Protein AF-A0A3B9VQD9-F1 (afdb_monomer)

Structure (mmCIF, N/CA/C/O backbone):
data_AF-A0A3B9VQD9-F1
#
_entry.id   AF-A0A3B9VQD9-F1
#
loop_
_atom_site.group_PDB
_atom_site.id
_atom_site.type_symbol
_atom_site.label_atom_id
_atom_site.label_alt_id
_atom_site.label_comp_id
_atom_site.label_asym_id
_atom_site.label_entity_id
_atom_site.label_seq_id
_atom_site.pdbx_PDB_ins_code
_atom_site.Cartn_x
_atom_site.Cartn_y
_atom_site.Cartn_z
_atom_site.occupancy
_atom_site.B_iso_or_equiv
_atom_site.auth_seq_id
_atom_site.auth_comp_id
_atom_site.auth_asym_id
_atom_site.auth_atom_id
_atom_site.pdbx_PDB_model_num
ATOM 1 N N . SER A 1 1 ? 11.570 -1.305 -8.065 1.00 93.25 1 SER A N 1
ATOM 2 C CA . SER A 1 1 ? 11.872 -2.720 -8.314 1.00 93.25 1 SER A CA 1
ATOM 3 C C . SER A 1 1 ? 10.566 -3.482 -8.473 1.00 93.25 1 SER A C 1
ATOM 5 O O . SER A 1 1 ? 9.515 -2.929 -8.151 1.00 93.25 1 SER A O 1
ATOM 7 N N . ILE A 1 2 ? 10.631 -4.738 -8.933 1.00 96.88 2 ILE A N 1
ATOM 8 C CA . ILE A 1 2 ? 9.462 -5.634 -9.032 1.00 96.88 2 ILE A CA 1
ATOM 9 C C . ILE A 1 2 ? 8.763 -5.741 -7.673 1.00 96.88 2 ILE A C 1
ATOM 11 O O . ILE A 1 2 ? 7.567 -5.486 -7.581 1.00 96.88 2 ILE A O 1
ATOM 15 N N . SER A 1 3 ? 9.527 -5.991 -6.605 1.00 97.00 3 SER A N 1
ATOM 16 C CA . SER A 1 3 ? 8.990 -6.150 -5.250 1.00 97.00 3 SER A CA 1
ATOM 17 C C . SER A 1 3 ? 8.239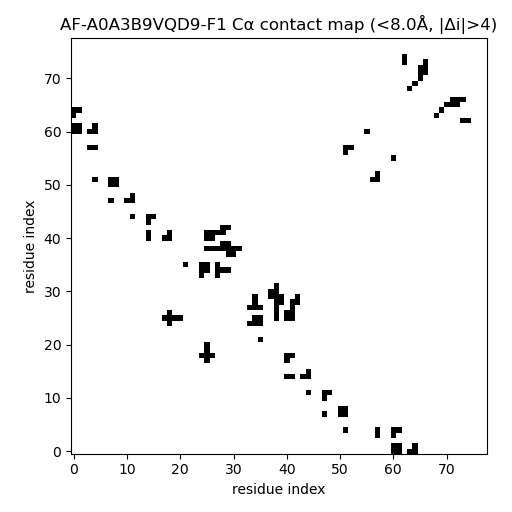 -4.916 -4.748 1.00 97.00 3 SER A C 1
ATOM 19 O O . SER A 1 3 ? 7.221 -5.067 -4.087 1.00 97.00 3 SER A O 1
ATOM 21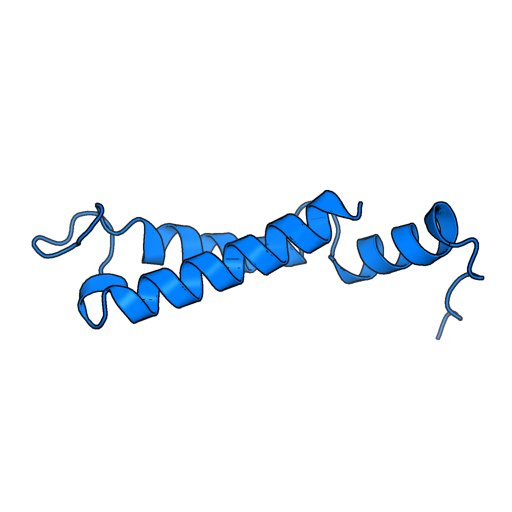 N N . LYS A 1 4 ? 8.680 -3.693 -5.089 1.00 97.00 4 LYS A N 1
ATOM 22 C CA . LYS A 1 4 ? 7.964 -2.463 -4.700 1.00 97.00 4 LYS A CA 1
ATOM 23 C C . LYS A 1 4 ? 6.619 -2.348 -5.411 1.00 97.00 4 LYS A C 1
ATOM 25 O O . LYS A 1 4 ? 5.613 -2.070 -4.766 1.00 97.00 4 LYS A O 1
ATOM 30 N N . VAL A 1 5 ? 6.602 -2.550 -6.732 1.00 97.88 5 VAL A N 1
ATOM 31 C CA . VAL A 1 5 ? 5.366 -2.460 -7.529 1.00 97.88 5 VAL A CA 1
ATOM 32 C C . VAL A 1 5 ? 4.372 -3.514 -7.053 1.00 97.88 5 VAL A C 1
ATOM 34 O O . VAL A 1 5 ? 3.271 -3.163 -6.648 1.00 97.88 5 VAL A O 1
ATOM 37 N N . ALA A 1 6 ? 4.798 -4.778 -7.004 1.00 97.75 6 ALA A N 1
ATOM 38 C CA . ALA A 1 6 ? 3.956 -5.875 -6.546 1.00 97.75 6 ALA A CA 1
ATOM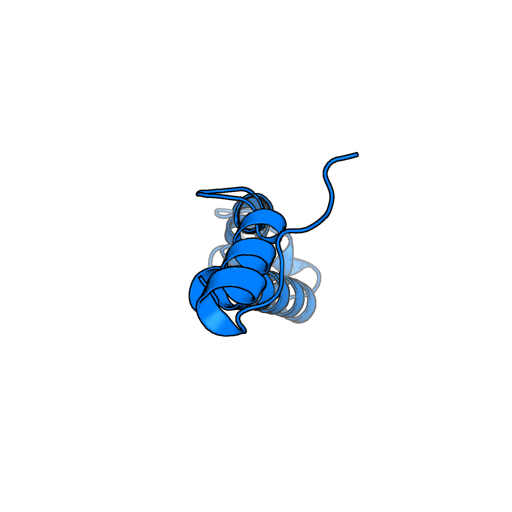 39 C C . ALA A 1 6 ? 3.495 -5.667 -5.098 1.00 97.75 6 ALA A C 1
ATOM 41 O O . ALA A 1 6 ? 2.308 -5.769 -4.818 1.00 97.75 6 ALA A O 1
ATOM 42 N N . GLY A 1 7 ? 4.409 -5.312 -4.192 1.00 97.81 7 GLY A N 1
ATOM 43 C CA . GLY A 1 7 ? 4.093 -5.096 -2.784 1.00 97.81 7 GLY A CA 1
ATOM 44 C C . GLY A 1 7 ? 3.058 -3.994 -2.579 1.00 97.81 7 GLY A C 1
ATOM 45 O O . GLY A 1 7 ? 2.078 -4.214 -1.883 1.00 97.81 7 GLY A O 1
ATOM 46 N N . THR A 1 8 ? 3.223 -2.837 -3.225 1.00 97.81 8 THR A N 1
ATOM 47 C CA . THR A 1 8 ? 2.271 -1.720 -3.077 1.00 97.81 8 THR A CA 1
ATOM 48 C C . THR A 1 8 ? 0.904 -2.009 -3.701 1.00 97.81 8 THR A C 1
ATOM 50 O O . THR A 1 8 ? -0.111 -1.671 -3.098 1.00 97.81 8 THR A O 1
ATOM 53 N N . GLU A 1 9 ? 0.853 -2.668 -4.862 1.00 97.31 9 GLU A N 1
ATOM 54 C CA . GLU A 1 9 ? -0.413 -3.020 -5.523 1.00 97.31 9 GLU A CA 1
ATOM 55 C C . GLU A 1 9 ? -1.154 -4.153 -4.791 1.00 97.31 9 GLU A C 1
ATOM 57 O O . GLU A 1 9 ? -2.370 -4.080 -4.618 1.00 97.31 9 GLU A O 1
ATOM 62 N N . ILE A 1 10 ? -0.444 -5.185 -4.320 1.00 98.12 10 ILE A N 1
ATOM 63 C CA . ILE A 1 10 ? -1.038 -6.278 -3.532 1.00 98.12 10 ILE A CA 1
ATOM 64 C C . ILE A 1 10 ? -1.511 -5.757 -2.176 1.00 98.12 10 ILE A C 1
ATOM 66 O O . ILE A 1 10 ? -2.615 -6.088 -1.757 1.00 98.12 10 ILE A O 1
ATOM 70 N N . TYR A 1 11 ? -0.716 -4.919 -1.507 1.00 97.88 11 TYR A N 1
ATOM 71 C CA . TYR A 1 11 ? -1.075 -4.367 -0.202 1.00 97.88 11 TYR A CA 1
ATOM 72 C C . TYR A 1 11 ? -2.380 -3.568 -0.258 1.00 97.88 11 TYR A C 1
ATOM 74 O O . TYR A 1 11 ? -3.261 -3.793 0.566 1.00 97.88 11 TYR A O 1
ATOM 82 N N . ALA A 1 12 ? -2.554 -2.711 -1.271 1.00 98.00 12 ALA A N 1
ATOM 83 C CA . ALA A 1 12 ? -3.808 -1.988 -1.475 1.00 98.00 12 ALA A CA 1
ATOM 84 C C . ALA A 1 12 ? -5.001 -2.942 -1.670 1.00 98.00 12 ALA A C 1
ATOM 86 O O . ALA A 1 12 ? -6.012 -2.779 -0.995 1.00 98.00 12 ALA A O 1
ATOM 87 N N . LYS A 1 13 ? -4.852 -3.986 -2.499 1.00 98.06 13 LYS A N 1
ATOM 88 C CA . LYS A 1 13 ? -5.911 -4.983 -2.744 1.00 98.06 13 LYS A CA 1
ATOM 89 C C . LYS A 1 13 ? -6.289 -5.782 -1.499 1.00 98.06 13 LYS A C 1
ATOM 91 O O . LYS A 1 13 ? -7.463 -6.046 -1.279 1.00 98.06 13 LYS A O 1
ATOM 96 N N . VAL A 1 14 ? -5.308 -6.175 -0.687 1.00 98.06 14 VAL A N 1
ATOM 97 C CA . VAL A 1 14 ? -5.561 -6.875 0.583 1.00 98.06 14 VAL A CA 1
ATOM 98 C C . VAL A 1 14 ? -6.332 -5.974 1.544 1.00 98.06 14 VAL A C 1
ATOM 100 O O . VAL A 1 14 ? -7.228 -6.443 2.240 1.00 98.06 14 VAL A O 1
ATOM 103 N N . LEU A 1 15 ? -6.008 -4.682 1.569 1.00 98.12 15 LEU A N 1
ATOM 104 C CA . LEU A 1 15 ? -6.697 -3.714 2.414 1.00 98.12 15 LEU A CA 1
ATOM 105 C C . LEU A 1 15 ? -8.110 -3.393 1.911 1.00 98.12 15 LEU A C 1
ATOM 107 O O . LEU A 1 15 ? -9.010 -3.276 2.738 1.00 98.12 15 LEU A O 1
AT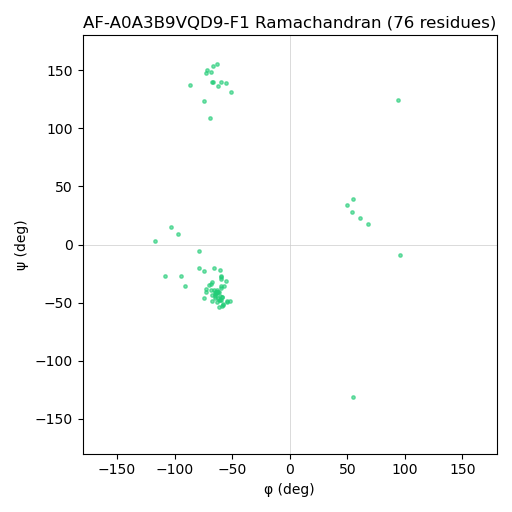OM 111 N N . ASP A 1 16 ? -8.317 -3.304 0.593 1.00 97.75 16 ASP A N 1
ATOM 112 C CA . ASP A 1 16 ? -9.654 -3.216 -0.013 1.00 97.75 16 ASP A CA 1
ATOM 113 C C . ASP A 1 16 ? -10.495 -4.435 0.391 1.00 97.75 16 ASP A C 1
ATOM 115 O O . ASP A 1 16 ? -11.567 -4.281 0.972 1.00 97.75 16 ASP A O 1
ATOM 119 N N . TYR A 1 17 ? -9.956 -5.641 0.185 1.00 98.12 17 TYR A N 1
ATOM 120 C CA . TYR A 1 17 ? -10.641 -6.888 0.522 1.00 98.12 17 TYR A CA 1
ATOM 121 C C . TYR A 1 17 ? -10.963 -6.997 2.014 1.00 98.12 17 TYR A C 1
ATOM 123 O O . TYR A 1 17 ? -12.067 -7.380 2.381 1.00 98.12 17 TYR A O 1
ATOM 131 N N . GLY A 1 18 ? -10.026 -6.648 2.897 1.00 97.31 18 GLY A N 1
ATOM 132 C CA . GLY A 1 18 ? -10.287 -6.690 4.333 1.00 97.31 18 GLY A CA 1
ATOM 133 C C . GLY A 1 18 ? -11.301 -5.641 4.787 1.00 97.31 18 GLY A C 1
ATOM 134 O O . GLY A 1 18 ? -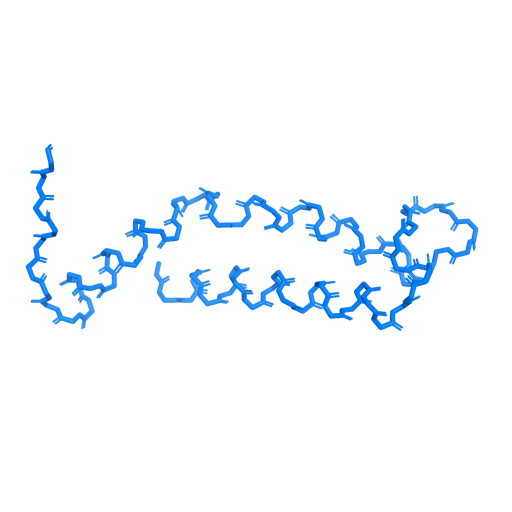12.102 -5.924 5.669 1.00 97.31 18 GLY A O 1
ATOM 135 N N . THR A 1 19 ? -11.326 -4.464 4.155 1.00 97.12 19 THR A N 1
ATOM 136 C CA . THR A 1 19 ? -12.363 -3.452 4.419 1.00 97.12 19 THR A CA 1
ATOM 137 C C . THR A 1 19 ? -13.742 -3.963 3.995 1.00 97.12 19 THR A C 1
ATOM 139 O O . THR A 1 19 ? -14.702 -3.809 4.743 1.00 97.12 19 THR A O 1
ATOM 142 N N . GLU A 1 20 ? -13.835 -4.619 2.836 1.00 97.50 20 GLU A N 1
ATOM 143 C CA . GLU A 1 20 ? -15.070 -5.237 2.342 1.00 97.50 20 GLU A CA 1
ATOM 144 C C . GLU A 1 20 ? -15.531 -6.399 3.234 1.00 97.50 20 GLU A C 1
ATOM 146 O O . GLU A 1 20 ? -16.703 -6.470 3.601 1.00 97.50 20 GLU A O 1
ATOM 151 N N . LEU A 1 21 ? -14.606 -7.271 3.644 1.00 97.94 21 LEU A N 1
ATOM 152 C CA . LEU A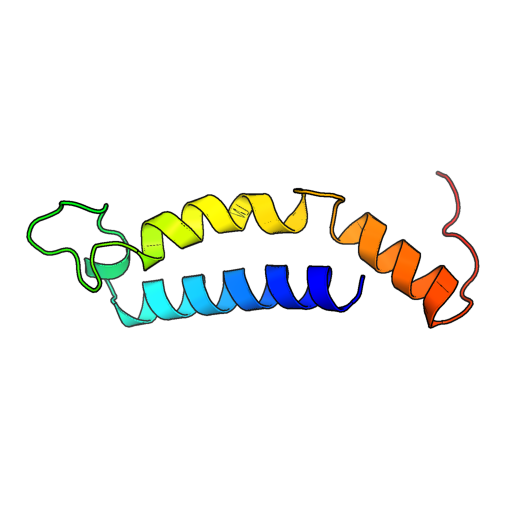 1 21 ? -14.882 -8.422 4.507 1.00 97.94 21 LEU A CA 1
ATOM 153 C C . LEU A 1 21 ? -15.464 -8.008 5.867 1.00 97.94 21 LEU A C 1
ATOM 155 O O . LEU A 1 21 ? -16.342 -8.689 6.389 1.00 97.94 21 LEU A O 1
ATOM 159 N N . LEU A 1 22 ? -14.989 -6.893 6.427 1.00 97.31 22 LEU A N 1
ATOM 160 C CA . LEU A 1 22 ? -15.477 -6.325 7.690 1.00 97.31 22 LEU A CA 1
ATOM 161 C C . LEU A 1 22 ? -16.802 -5.551 7.533 1.00 97.31 22 LEU A C 1
ATOM 163 O O . LEU A 1 22 ? -17.379 -5.091 8.523 1.00 97.31 22 LEU A O 1
ATOM 167 N N . GLY A 1 23 ? -17.291 -5.371 6.303 1.00 96.75 23 GLY A N 1
ATOM 168 C CA . GLY A 1 23 ? -18.529 -4.658 6.005 1.00 96.75 23 GLY A CA 1
ATOM 169 C C . GLY A 1 23 ? -18.553 -3.243 6.589 1.00 96.75 23 GLY A C 1
ATOM 170 O O . GLY A 1 23 ? -17.603 -2.473 6.457 1.00 96.75 23 GLY A O 1
ATOM 171 N N . MET A 1 24 ? -19.648 -2.895 7.271 1.00 96.12 24 MET A N 1
ATOM 172 C CA . MET A 1 24 ? -19.821 -1.572 7.890 1.00 96.12 24 MET A CA 1
ATOM 173 C C . MET A 1 24 ? -18.753 -1.238 8.943 1.00 96.12 24 MET A C 1
ATOM 175 O O . MET A 1 24 ? -18.442 -0.065 9.134 1.00 96.12 24 MET A O 1
ATOM 179 N N . TYR A 1 25 ? -18.174 -2.238 9.609 1.00 97.06 25 TYR A N 1
ATOM 180 C CA . TYR A 1 25 ? -17.143 -2.023 10.629 1.00 97.06 25 TYR A CA 1
ATOM 181 C C . TYR A 1 25 ? -15.763 -1.748 10.017 1.00 97.06 25 TYR A C 1
ATOM 183 O O . TYR A 1 25 ? -14.907 -1.147 10.667 1.00 97.06 25 TYR A O 1
ATOM 191 N N . GLY A 1 26 ? -15.551 -2.128 8.751 1.00 96.56 26 GLY A N 1
ATOM 192 C CA . GLY A 1 26 ? -14.283 -1.946 8.039 1.00 96.56 26 GLY A CA 1
ATOM 193 C C . GLY A 1 26 ? -13.903 -0.486 7.799 1.00 96.56 26 GLY A C 1
ATOM 194 O O . GLY A 1 26 ? -12.727 -0.186 7.596 1.00 96.56 26 GLY A O 1
ATOM 195 N N . VAL A 1 27 ? -14.879 0.424 7.862 1.00 95.88 27 VAL A N 1
ATOM 196 C CA . VAL A 1 27 ? -14.707 1.871 7.653 1.00 95.88 27 VAL A CA 1
ATOM 197 C C . VAL A 1 27 ? -14.711 2.679 8.954 1.00 95.88 27 VAL A C 1
ATOM 199 O O . VAL A 1 27 ? -14.839 3.901 8.915 1.00 95.88 27 VAL A O 1
ATOM 202 N N . LEU A 1 28 ? -14.560 2.025 10.108 1.00 97.62 28 LEU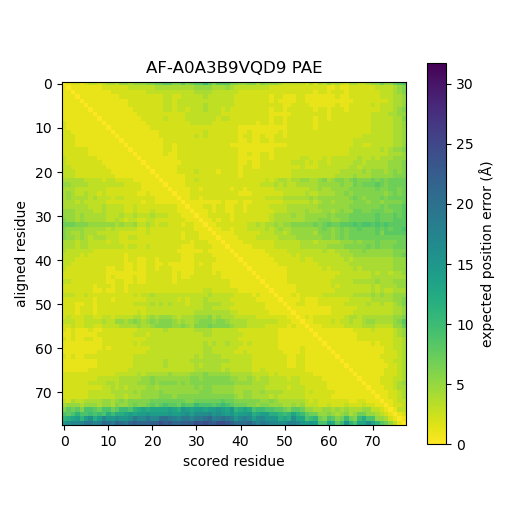 A N 1
ATOM 203 C CA . LEU A 1 28 ? -14.450 2.705 11.397 1.00 97.62 28 LEU A CA 1
ATOM 204 C C . LEU A 1 28 ? -13.004 3.109 11.700 1.00 97.62 28 LEU A C 1
ATOM 206 O O . LEU A 1 28 ? -12.061 2.337 11.503 1.00 97.62 28 LEU A O 1
ATOM 210 N N . GLU A 1 29 ? -12.829 4.326 12.215 1.00 96.81 29 GLU A N 1
ATOM 211 C CA . GLU A 1 29 ? -11.518 4.820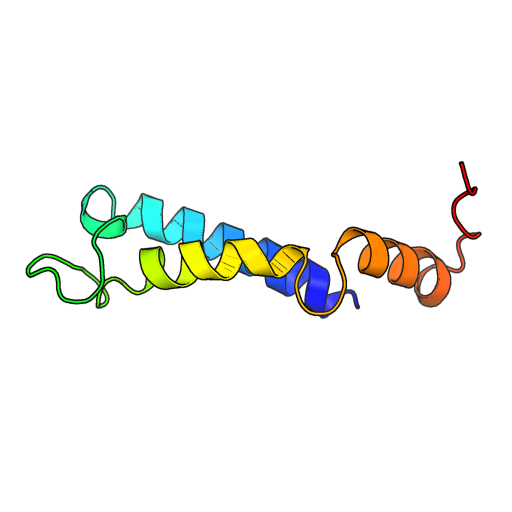 12.629 1.00 96.81 29 GLU A CA 1
ATOM 212 C C . GLU A 1 29 ? -11.029 4.130 13.914 1.00 96.81 29 GLU A C 1
ATOM 214 O O . GLU A 1 29 ? -11.842 3.762 14.776 1.00 96.81 29 GLU A O 1
ATOM 219 N N . PRO A 1 30 ? -9.701 3.982 14.085 1.00 96.12 30 PRO A N 1
ATOM 220 C CA . PRO A 1 30 ? -9.118 3.515 15.336 1.00 96.12 30 PRO A CA 1
ATOM 221 C C . PRO A 1 30 ? -9.631 4.310 16.541 1.00 96.12 30 PRO A C 1
ATOM 223 O O . PRO A 1 30 ? -9.600 5.537 16.541 1.00 96.12 30 PRO A O 1
ATOM 226 N N . GLY A 1 31 ? -10.064 3.601 17.584 1.00 96.06 31 GLY A N 1
ATOM 227 C CA . GLY A 1 31 ? -10.650 4.199 18.789 1.00 96.06 31 GLY A CA 1
ATOM 228 C C . GLY A 1 31 ? -12.180 4.255 18.792 1.00 96.06 31 GLY A C 1
ATOM 229 O O . GLY A 1 31 ? -12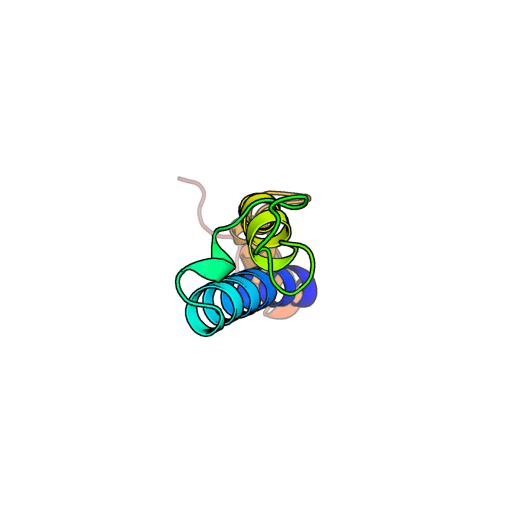.758 4.531 19.839 1.00 96.06 31 GLY A O 1
ATOM 230 N N . SER A 1 32 ? -12.845 3.938 17.675 1.00 97.25 32 SER A N 1
ATOM 231 C CA . SER A 1 32 ? -14.299 3.728 17.673 1.00 97.25 32 SER A CA 1
ATOM 232 C C . SER A 1 32 ? -14.658 2.479 18.485 1.00 97.25 32 SER A C 1
ATOM 234 O O . SER A 1 32 ? -13.991 1.453 18.360 1.00 97.25 32 SER A O 1
ATOM 236 N N . GLU A 1 33 ? -15.736 2.538 19.270 1.00 96.56 33 GLU A N 1
ATOM 237 C CA . GLU A 1 33 ? -16.161 1.443 20.162 1.00 96.56 33 GLU A CA 1
ATOM 238 C C . GLU A 1 33 ? -16.388 0.117 19.417 1.00 96.56 33 GLU A C 1
ATOM 240 O O . GLU A 1 33 ? -16.050 -0.952 19.916 1.00 96.56 33 GLU A O 1
ATOM 245 N N . GLN A 1 34 ? -16.905 0.194 18.189 1.00 96.81 34 GLN A N 1
ATOM 246 C CA . GLN A 1 34 ? -17.219 -0.964 17.348 1.00 96.81 34 GLN A CA 1
ATOM 247 C C . GLN A 1 34 ? -16.120 -1.294 16.323 1.00 96.81 34 GLN A C 1
ATOM 249 O O . GLN A 1 34 ? -16.346 -2.102 15.425 1.00 96.81 34 GLN A O 1
ATOM 254 N N . ALA A 1 35 ? -14.945 -0.657 16.399 1.00 96.31 35 ALA A N 1
ATOM 255 C CA . ALA A 1 35 ? -13.878 -0.896 15.432 1.00 96.31 35 ALA A CA 1
ATOM 256 C C . ALA A 1 35 ? -13.281 -2.301 15.599 1.00 96.31 35 ALA A C 1
ATOM 258 O O . ALA A 1 35 ? -12.511 -2.571 16.526 1.00 96.31 35 ALA A O 1
ATOM 259 N N . GLU A 1 36 ? -13.563 -3.183 14.644 1.00 95.00 36 GLU A N 1
ATOM 260 C CA . GLU A 1 36 ? -12.884 -4.471 14.558 1.00 95.00 36 GLU A CA 1
ATOM 261 C C . GLU A 1 36 ? -11.408 -4.296 14.184 1.00 95.00 36 GLU A C 1
ATOM 263 O O . GLU A 1 36 ? -11.017 -3.353 13.489 1.00 95.00 36 GLU A O 1
ATOM 268 N N . LEU A 1 37 ? -10.560 -5.209 14.674 1.00 96.12 37 LEU A N 1
ATOM 269 C CA . LEU A 1 37 ? -9.116 -5.211 14.406 1.00 96.12 37 LEU A CA 1
ATOM 270 C C . LEU A 1 37 ? -8.459 -3.837 14.653 1.00 96.12 37 LEU A C 1
ATOM 272 O O . LEU A 1 37 ? -7.519 -3.449 13.955 1.00 96.12 37 LEU A O 1
ATOM 276 N N . GLN A 1 38 ? -8.968 -3.103 15.650 1.00 96.69 38 GLN A N 1
ATOM 277 C CA . GLN A 1 38 ? -8.519 -1.765 16.053 1.00 96.69 38 GLN A CA 1
ATOM 278 C C . GLN A 1 38 ? -8.651 -0.687 14.955 1.00 96.69 38 GLN A C 1
ATOM 280 O O . GLN A 1 38 ? -7.920 0.303 14.981 1.00 96.69 38 GLN A O 1
ATOM 285 N N . GLY A 1 39 ? -9.533 -0.867 13.964 1.00 96.69 39 GLY A N 1
ATOM 286 C CA . GLY A 1 39 ? -9.686 0.074 12.842 1.00 96.69 39 GLY A CA 1
ATOM 287 C C . GLY A 1 39 ? -8.468 0.109 11.908 1.00 96.69 39 GLY A C 1
ATOM 288 O O . GLY A 1 39 ? -8.268 1.058 11.143 1.00 96.69 39 GLY A O 1
ATOM 289 N N . ASN A 1 40 ? -7.606 -0.914 11.977 1.00 96.31 40 ASN A N 1
ATOM 290 C CA . ASN A 1 40 ? -6.341 -0.928 11.247 1.00 96.31 40 ASN A CA 1
ATOM 291 C C . ASN A 1 40 ? -6.535 -1.024 9.731 1.00 96.31 40 ASN A C 1
ATOM 293 O O . ASN A 1 40 ? -5.737 -0.445 8.998 1.00 96.31 40 ASN A O 1
ATOM 297 N N . PHE A 1 41 ? -7.578 -1.706 9.248 1.00 96.94 41 PHE A N 1
ATOM 298 C CA . PHE A 1 41 ? -7.827 -1.829 7.810 1.00 96.94 41 PHE A CA 1
ATOM 299 C C . PHE A 1 41 ? -8.097 -0.471 7.160 1.00 96.94 41 PHE A C 1
ATOM 301 O O . PHE A 1 41 ? -7.380 -0.122 6.223 1.00 96.94 41 PHE A O 1
ATOM 308 N N . LEU A 1 42 ? -9.001 0.345 7.715 1.00 97.31 42 LEU A N 1
ATOM 309 C CA . LEU A 1 42 ? -9.223 1.712 7.239 1.00 97.31 42 LEU A CA 1
ATOM 310 C C . LEU A 1 42 ? -7.942 2.548 7.311 1.00 97.31 42 LEU A C 1
ATOM 312 O O . LEU A 1 42 ? -7.519 3.129 6.310 1.00 97.31 42 LEU A O 1
ATOM 316 N N . LYS A 1 43 ? -7.295 2.594 8.484 1.00 97.69 43 LYS A N 1
ATOM 317 C CA . LYS A 1 43 ? -6.084 3.402 8.698 1.00 97.69 43 LYS A CA 1
ATOM 318 C C . LYS A 1 43 ? -4.999 3.067 7.676 1.00 97.69 43 LYS A C 1
ATOM 320 O O . LYS A 1 43 ? -4.424 3.958 7.047 1.00 97.69 43 LYS A O 1
ATOM 325 N N . MET A 1 44 ? -4.720 1.778 7.502 1.00 97.81 44 MET A N 1
ATOM 326 C CA . MET A 1 44 ? -3.707 1.314 6.562 1.00 97.81 44 MET A CA 1
ATOM 327 C C . MET A 1 44 ? -4.156 1.518 5.121 1.00 97.81 44 MET A C 1
ATOM 329 O O . MET A 1 44 ? -3.324 1.858 4.284 1.00 97.81 44 MET A O 1
ATOM 333 N N . ARG A 1 45 ? -5.451 1.385 4.814 1.00 97.25 45 ARG A N 1
ATOM 334 C CA . ARG A 1 45 ? -5.979 1.627 3.470 1.00 97.25 45 ARG A CA 1
ATOM 335 C C . ARG A 1 45 ? -5.830 3.077 3.037 1.00 97.25 45 ARG A C 1
ATOM 337 O O . ARG A 1 45 ? -5.453 3.331 1.888 1.00 97.25 45 ARG A O 1
ATOM 344 N N . LEU A 1 46 ? -6.070 4.014 3.951 1.00 96.69 46 LEU A N 1
ATOM 345 C CA . LEU A 1 46 ? -5.834 5.438 3.724 1.00 96.69 46 LEU A CA 1
ATOM 346 C C . LEU A 1 46 ? -4.350 5.697 3.449 1.00 96.69 46 LEU A C 1
ATOM 348 O O . LEU A 1 46 ? -4.015 6.319 2.439 1.00 96.69 46 LEU A O 1
ATOM 352 N N . PHE A 1 47 ? -3.455 5.133 4.266 1.00 96.88 47 PHE A N 1
ATOM 353 C CA . PHE A 1 47 ? -2.009 5.246 4.060 1.00 96.88 47 PHE A CA 1
ATOM 354 C C . PHE A 1 47 ? -1.532 4.605 2.744 1.00 96.88 47 PHE A C 1
ATOM 356 O O . PHE A 1 47 ? -0.710 5.189 2.031 1.00 96.88 47 PHE A O 1
ATOM 363 N N . ALA A 1 48 ? -2.070 3.437 2.381 1.00 97.25 48 ALA A N 1
ATOM 364 C CA . ALA A 1 48 ? -1.698 2.677 1.188 1.00 97.25 48 ALA A CA 1
ATOM 365 C C . ALA A 1 48 ? -1.933 3.448 -0.119 1.00 97.25 48 ALA A C 1
ATOM 367 O O . ALA A 1 48 ? -1.253 3.179 -1.109 1.00 97.25 48 ALA A O 1
ATOM 368 N N . THR A 1 49 ? -2.807 4.460 -0.110 1.00 95.81 49 THR A N 1
ATOM 369 C CA . THR A 1 49 ? -3.003 5.403 -1.227 1.00 95.81 49 THR A CA 1
ATOM 370 C C . THR A 1 49 ? -1.698 6.087 -1.645 1.00 95.81 49 THR A C 1
ATOM 372 O O . THR A 1 49 ? -1.492 6.369 -2.823 1.00 95.81 49 THR A O 1
ATOM 375 N N . SER A 1 50 ? -0.778 6.309 -0.702 1.00 97.31 50 SER A N 1
ATOM 376 C CA . SER A 1 50 ? 0.544 6.870 -0.997 1.00 97.31 50 SER A CA 1
ATOM 377 C C . SER A 1 50 ? 1.494 5.867 -1.665 1.00 97.31 50 SER A C 1
ATOM 379 O O . SER A 1 50 ? 2.419 6.275 -2.365 1.00 97.31 50 SER A O 1
ATOM 381 N N . GLY A 1 51 ? 1.272 4.560 -1.498 1.00 96.75 51 GLY A N 1
ATOM 382 C CA . GLY A 1 51 ? 2.181 3.494 -1.931 1.00 96.75 51 GLY A CA 1
ATOM 383 C C . GLY A 1 51 ? 2.612 3.587 -3.402 1.00 96.75 51 GLY A C 1
ATOM 384 O O . GLY A 1 51 ? 3.817 3.542 -3.677 1.00 96.75 51 GLY A O 1
ATOM 385 N N . PRO A 1 52 ? 1.685 3.776 -4.361 1.00 97.06 52 PRO A N 1
ATOM 386 C CA . PRO A 1 52 ? 2.027 3.892 -5.774 1.00 97.06 52 PRO A CA 1
ATOM 387 C C . PRO A 1 52 ? 2.966 5.050 -6.113 1.00 97.06 52 PRO A C 1
ATOM 389 O O . PRO A 1 52 ? 3.721 4.912 -7.068 1.00 97.06 52 PRO A O 1
ATOM 392 N N . ILE A 1 53 ? 2.982 6.142 -5.342 1.00 97.50 53 ILE A N 1
ATOM 393 C CA . ILE A 1 53 ? 3.768 7.357 -5.637 1.00 97.50 53 ILE A CA 1
ATOM 394 C C . ILE A 1 53 ? 4.975 7.552 -4.710 1.00 97.50 53 ILE A C 1
ATOM 396 O O . ILE A 1 53 ? 5.984 8.133 -5.112 1.00 97.50 53 ILE A O 1
ATOM 400 N N . LEU A 1 54 ? 4.902 7.032 -3.486 1.00 95.88 54 LEU A N 1
ATOM 401 C CA . LEU A 1 54 ? 5.944 7.153 -2.476 1.00 95.88 54 LEU A CA 1
ATOM 402 C C . LEU A 1 54 ? 7.202 6.373 -2.884 1.00 95.88 54 LEU A C 1
ATOM 404 O O . LEU A 1 54 ? 7.122 5.256 -3.403 1.00 95.88 54 LEU A O 1
ATOM 408 N N . ALA A 1 55 ? 8.371 6.968 -2.619 1.00 92.94 55 ALA A N 1
ATOM 409 C CA . ALA A 1 55 ? 9.689 6.384 -2.895 1.00 92.94 55 ALA A CA 1
ATOM 410 C C . ALA A 1 55 ? 9.889 5.957 -4.369 1.00 92.94 55 ALA A C 1
ATOM 412 O O . ALA A 1 55 ? 10.501 4.930 -4.679 1.00 92.94 55 ALA A O 1
ATOM 413 N N . GLY A 1 56 ? 9.370 6.773 -5.290 1.00 95.25 56 GLY A N 1
ATOM 414 C CA . GLY A 1 56 ? 9.424 6.546 -6.730 1.00 95.25 56 GLY A CA 1
ATOM 415 C C . GLY A 1 56 ? 8.168 5.845 -7.232 1.00 95.25 56 GLY A C 1
ATOM 416 O O . GLY A 1 56 ? 7.802 4.762 -6.759 1.00 95.25 56 GLY A O 1
ATOM 417 N N . THR A 1 57 ? 7.516 6.469 -8.212 1.00 97.56 57 THR A N 1
ATOM 418 C CA . THR A 1 57 ? 6.195 6.025 -8.649 1.00 97.56 57 THR A CA 1
ATOM 419 C C . THR A 1 57 ? 6.237 4.654 -9.320 1.00 97.56 57 THR A C 1
ATOM 421 O O . THR A 1 57 ? 7.258 4.258 -9.894 1.00 97.56 57 THR A O 1
ATOM 424 N N . ASN A 1 58 ? 5.135 3.909 -9.270 1.00 97.88 58 ASN A N 1
ATOM 425 C CA . ASN A 1 58 ? 5.056 2.579 -9.870 1.00 97.88 58 ASN A CA 1
ATOM 426 C C . ASN A 1 58 ? 5.310 2.613 -11.384 1.00 97.88 58 ASN A C 1
ATOM 428 O O . ASN A 1 58 ? 5.897 1.674 -11.913 1.00 97.88 58 ASN A O 1
ATOM 432 N N . GLU A 1 59 ? 4.979 3.700 -12.074 1.00 96.62 59 GLU A N 1
ATOM 433 C CA . GLU A 1 59 ? 5.274 3.917 -13.495 1.00 96.62 59 GLU A CA 1
ATOM 434 C C . GLU A 1 59 ? 6.786 4.003 -13.741 1.00 96.62 59 GLU A C 1
ATOM 436 O O . GLU A 1 59 ? 7.318 3.332 -14.628 1.00 96.62 59 GLU A O 1
ATOM 441 N N . ILE A 1 60 ? 7.512 4.763 -12.914 1.00 96.19 60 ILE A N 1
ATOM 442 C CA . ILE A 1 60 ? 8.977 4.831 -12.987 1.00 96.19 60 ILE A CA 1
ATOM 443 C C . ILE A 1 60 ? 9.592 3.470 -12.664 1.00 96.19 60 ILE A C 1
ATOM 445 O O . ILE A 1 60 ? 10.516 3.029 -13.349 1.00 96.19 60 ILE A O 1
ATOM 449 N N . GLN A 1 61 ? 9.061 2.758 -11.671 1.00 97.81 61 GLN A N 1
ATOM 450 C CA . GLN A 1 61 ? 9.549 1.423 -11.336 1.00 97.81 61 GLN A CA 1
ATOM 451 C C . GLN A 1 61 ? 9.291 0.412 -12.462 1.00 97.81 61 GLN A C 1
ATOM 453 O O . GLN A 1 61 ? 10.183 -0.381 -12.758 1.00 97.81 61 GLN A O 1
ATOM 458 N N . LYS A 1 62 ? 8.135 0.464 -13.135 1.00 97.00 62 LYS A N 1
ATOM 459 C CA . LYS A 1 62 ? 7.821 -0.354 -14.322 1.00 97.00 62 LYS A CA 1
ATOM 460 C C . LYS A 1 62 ? 8.791 -0.062 -15.470 1.00 97.00 62 LYS A C 1
ATOM 462 O O . LYS A 1 62 ? 9.313 -0.999 -16.068 1.00 97.00 62 LYS A O 1
ATOM 467 N N . ASN A 1 63 ? 9.147 1.204 -15.695 1.00 96.62 63 ASN A N 1
ATOM 468 C CA . ASN A 1 63 ? 10.181 1.578 -16.667 1.00 96.62 63 ASN A CA 1
ATOM 469 C C . ASN A 1 63 ? 11.567 1.016 -16.311 1.00 96.62 63 ASN A C 1
ATOM 471 O O . ASN A 1 63 ? 12.289 0.560 -17.198 1.00 96.62 63 ASN A O 1
ATOM 475 N N . ILE A 1 64 ? 11.944 1.030 -15.028 1.00 96.44 64 ILE A N 1
ATOM 476 C CA . ILE A 1 64 ? 13.203 0.431 -14.557 1.00 96.44 64 ILE A CA 1
ATOM 477 C C . ILE A 1 64 ? 13.194 -1.084 -14.786 1.00 96.44 64 ILE A C 1
ATOM 479 O O . ILE A 1 64 ? 14.197 -1.625 -15.242 1.00 96.44 64 ILE A O 1
ATOM 483 N N . ILE A 1 65 ? 12.080 -1.763 -14.499 1.00 97.56 65 ILE A N 1
ATOM 484 C CA . ILE A 1 65 ? 11.922 -3.209 -14.725 1.00 97.56 65 ILE A CA 1
ATOM 485 C C . ILE A 1 65 ? 12.046 -3.534 -16.218 1.00 97.56 65 ILE A C 1
ATOM 487 O O . ILE A 1 65 ? 12.802 -4.428 -16.580 1.00 97.56 65 ILE A O 1
ATOM 491 N N . ALA A 1 66 ? 11.374 -2.774 -17.083 1.00 98.00 66 ALA A N 1
ATOM 492 C CA . ALA A 1 66 ? 11.460 -2.936 -18.531 1.00 98.00 66 ALA A CA 1
ATOM 493 C C . ALA A 1 66 ? 12.903 -2.791 -19.045 1.00 98.00 66 ALA A C 1
ATOM 495 O O . ALA A 1 66 ? 13.407 -3.668 -19.739 1.00 98.00 66 ALA A O 1
ATOM 496 N N . GLN A 1 67 ? 13.593 -1.713 -18.666 1.00 97.50 67 GLN A N 1
ATOM 497 C CA . GLN A 1 67 ? 14.937 -1.426 -19.178 1.00 97.50 67 GLN A CA 1
ATOM 498 C C . GLN A 1 67 ? 16.009 -2.333 -18.574 1.00 97.50 67 GLN A C 1
ATOM 500 O O . GLN A 1 67 ? 16.856 -2.840 -19.295 1.00 97.50 67 GLN A O 1
ATOM 505 N N . ARG A 1 68 ? 16.001 -2.529 -17.251 1.00 96.38 68 ARG A N 1
ATOM 506 C CA . ARG A 1 68 ? 17.079 -3.250 -16.550 1.00 96.38 68 ARG A CA 1
ATOM 507 C C . ARG A 1 68 ? 16.796 -4.732 -16.352 1.00 96.38 68 ARG A C 1
ATOM 509 O O . ARG A 1 68 ? 17.734 -5.501 -16.207 1.00 96.38 68 ARG A O 1
ATOM 516 N N . GLY A 1 69 ? 15.525 -5.117 -16.277 1.00 96.81 69 GLY A N 1
ATOM 517 C CA . GLY A 1 69 ? 15.118 -6.512 -16.116 1.00 96.81 69 GLY A CA 1
ATOM 518 C C . GLY A 1 69 ? 14.889 -7.219 -17.448 1.00 96.81 69 GLY A C 1
ATOM 519 O O . GLY A 1 69 ? 15.206 -8.395 -17.563 1.00 96.81 69 GLY A O 1
ATOM 520 N N . LEU A 1 70 ? 14.357 -6.507 -18.448 1.00 97.75 70 LEU A N 1
ATOM 521 C CA . LEU A 1 70 ? 13.958 -7.086 -19.737 1.00 97.75 70 LEU A CA 1
ATOM 522 C C . LEU A 1 70 ? 14.744 -6.532 -20.940 1.00 97.75 70 LEU A C 1
ATOM 524 O O . LEU A 1 70 ? 14.444 -6.902 -22.070 1.00 97.75 70 LEU A O 1
ATOM 528 N N . ASN A 1 71 ? 15.732 -5.654 -20.724 1.00 97.62 71 ASN A N 1
ATOM 529 C CA . ASN A 1 71 ? 16.529 -5.006 -21.780 1.00 97.62 71 ASN A CA 1
ATOM 530 C C . ASN A 1 71 ? 15.697 -4.277 -22.854 1.00 97.62 71 ASN A C 1
ATOM 532 O O . ASN A 1 71 ? 16.128 -4.136 -23.999 1.00 97.62 71 ASN A O 1
ATOM 536 N N . LEU A 1 72 ? 14.505 -3.791 -22.497 1.00 98.12 72 LEU A N 1
ATOM 537 C CA . LEU A 1 72 ? 13.671 -3.020 -23.415 1.00 98.12 72 LEU A CA 1
ATOM 538 C C . LEU A 1 72 ? 14.252 -1.611 -23.631 1.00 98.12 72 LEU A C 1
ATOM 540 O O . LEU A 1 72 ? 14.822 -1.028 -22.700 1.00 98.12 72 LEU A O 1
ATOM 544 N N . PRO A 1 73 ? 14.083 -1.022 -24.829 1.00 96.81 73 PRO A N 1
ATOM 545 C CA . PRO A 1 73 ? 14.514 0.344 -25.085 1.00 96.81 73 PRO A CA 1
ATOM 546 C C . PRO A 1 73 ? 13.753 1.337 -24.200 1.00 96.81 73 PRO A C 1
ATOM 548 O O . PRO A 1 73 ? 12.632 1.095 -23.744 1.00 96.81 73 PRO A O 1
ATOM 551 N N . ARG A 1 74 ? 14.369 2.496 -23.957 1.00 94.19 74 ARG A N 1
ATOM 552 C CA . ARG A 1 74 ? 13.743 3.567 -23.179 1.00 94.19 74 ARG A CA 1
ATOM 553 C C . ARG A 1 74 ? 12.479 4.060 -23.888 1.00 94.19 74 ARG A C 1
ATOM 555 O O . ARG A 1 74 ? 12.502 4.297 -25.092 1.00 94.19 74 ARG A O 1
ATOM 562 N N . ALA A 1 75 ? 11.406 4.271 -23.121 1.00 88.38 75 ALA A N 1
ATOM 563 C CA . ALA A 1 75 ? 10.182 4.864 -23.649 1.00 88.38 75 ALA A CA 1
ATOM 564 C C . ALA A 1 75 ? 10.476 6.230 -24.313 1.00 88.38 75 ALA A C 1
ATOM 566 O O . ALA A 1 75 ? 11.279 7.003 -23.767 1.00 88.38 75 ALA A O 1
ATOM 567 N N . PRO A 1 76 ? 9.855 6.535 -25.468 1.00 87.12 76 PRO A N 1
ATOM 568 C CA . PRO A 1 76 ? 10.071 7.794 -26.170 1.00 87.12 76 PRO A CA 1
ATOM 569 C C . PRO A 1 76 ? 9.683 8.978 -25.280 1.00 87.12 76 PRO A C 1
ATOM 571 O O . PRO A 1 76 ? 8.687 8.930 -24.554 1.00 87.12 76 PRO A O 1
ATOM 574 N N . ARG A 1 77 ? 10.486 10.047 -25.322 1.00 84.62 77 ARG A N 1
ATOM 575 C CA . ARG A 1 77 ? 10.107 11.318 -24.699 1.00 84.62 77 ARG A CA 1
ATOM 576 C C . ARG A 1 77 ? 9.042 11.965 -25.582 1.00 84.62 77 ARG A C 1
ATOM 578 O O . ARG A 1 77 ? 9.280 12.119 -26.777 1.00 84.62 77 ARG A O 1
ATOM 585 N N . ARG A 1 78 ? 7.878 12.255 -24.995 1.00 72.62 78 ARG A N 1
ATOM 586 C CA . ARG A 1 78 ? 6.904 13.174 -25.592 1.00 72.62 78 ARG A CA 1
ATOM 587 C C . ARG A 1 78 ? 7.445 14.594 -25.559 1.00 72.62 78 ARG A C 1
ATOM 589 O O . ARG A 1 78 ? 8.215 14.885 -24.613 1.00 72.62 78 ARG A O 1
#

Mean predicted aligned error: 3.18 Å

Foldseek 3Di:
DVCLLCVLVVQLVVLVVVLVVCPPLQCDAQPPPSNPPRNVSNVVNVVSVCSCPPPHHSVVVVQCCCCVVVVHDHDDDD

Radius of gyration: 16.87 Å; Cα contacts (8 Å, |Δi|>4): 80; chains: 1; bounding box: 37×22×46 Å

pLDDT: mean 96.24, std 3.49, range [72.62, 98.12]

Nearest PDB structures (foldseek):
  6wy8-assembly1_D  TM=9.713E-01  e=1.511E-03  Thermomonospora curvata DSM 43183
  4x28-assembly1_A  TM=9.623E-01  e=1.511E-03  Mycobacterium tuberculosis H37Rv
  6wy9-assembly1_A-2  TM=9.624E-01  e=1.806E-03  Thermomonospora curvata DSM 43183
  4x28-assembly1_B  TM=9.625E-01  e=2.433E-03  Mycobacterium tuberculosis H37Rv
  2ix6-assembly1_A  TM=7.264E-01  e=9.971E-01  Arabidopsis thaliana

Sequence (78 aa):
SISKVAGTEIYAKVLDYGTELLGMYGVLEPGSEQAELQGNFLKMRLFATSGPILAGTNEIQKNIIAQRGLNLPRAPRR

Solvent-accessible surface area (backbone atoms only — not comparable to full-atom values): 4317 Å² total; per-residue (Å²): 83,68,67,57,46,51,48,37,56,50,50,41,52,55,27,52,49,50,22,58,74,47,44,84,38,20,73,26,55,62,83,44,95,74,25,55,82,60,8,44,45,34,57,50,42,62,57,39,68,46,40,53,56,52,96,60,31,42,68,60,30,50,51,47,40,38,37,74,72,64,70,40,79,82,78,82,83,130

Secondary structure (DSSP, 8-state):
-HHHHHHHHHHHHHHHHHHHHTGGGGGPPTT-TT-GGGGHHHHHHHHHTTTTTTTS-HHHHHHHIIIIIS-PPPPPP-